Protein AF-A0A0N4W983-F1 (afdb_monomer_lite)

Foldseek 3Di:
DPVVVVCVVVVVVVCCVPVHPQQDPDPPDHRGDPVCCCVPQVVVLVVLLVVLVVLVVVLVCVVVVCVVVPPDDDDPVVVVVVVVSVVVNVLSCLVNVLSVLVVVCVVCVPDVVSVVVSVVSVVCSVVVVVVVVVVVVVVVVVVVVVVVVVVVVVVVVVVVVD

InterPro domains:
  IPR000832 GPCR, family 2, secretin-like [PF00002] (8-128)

Secondary structure (DSSP, 8-state):
--SHHHHHHHHHHHHHHHHSTT---BTTBSS--HHHHIIIIIHHHHHHHHHHHHHHHHHHHHHHHHHHHTTSS--SHHHHHHHHHHHHHHHHHHHHHHHHHHHHHHH-TT-HHHHHHHHHHHHHHHHHHHHHHHHHHHHHHHHHHHHHHHHHHHHHHHHS--

pLDDT: mean 70.18, std 10.61, range [44.0, 87.06]

Sequence (162 aa):
MKESISVVPFVVSVLLLVLTNFYDRGDCFCWVRPDYIIYAVIIPISFLVLNGIVCTVLVCERIFLFKRKLSKSVRYQDRQLLSKVVAVFLMQISLGMPWVLQYLTLYSPYTTLWHYVFTIVMGSQGTILALLFLYKRRRSMISYRRSHHMTQEPSRKETTTS

Structure (mmCIF, N/CA/C/O backbone):
data_AF-A0A0N4W983-F1
#
_entry.id   AF-A0A0N4W983-F1
#
loop_
_atom_site.group_PDB
_atom_site.id
_atom_site.type_symbol
_atom_site.label_atom_id
_atom_site.label_alt_id
_atom_site.label_comp_id
_atom_site.label_asym_id
_atom_site.label_entity_id
_atom_site.label_seq_id
_atom_site.pdbx_PDB_ins_code
_atom_site.Cartn_x
_atom_site.Cartn_y
_atom_site.Cartn_z
_atom_site.occupancy
_atom_site.B_iso_or_equiv
_atom_site.auth_seq_id
_atom_site.auth_comp_id
_atom_site.auth_asym_id
_atom_site.auth_atom_id
_atom_site.pdbx_PDB_model_num
ATOM 1 N N . MET A 1 1 ? -16.968 -16.895 -10.669 1.00 48.38 1 MET A N 1
ATOM 2 C CA . MET A 1 1 ? -16.426 -15.551 -10.992 1.00 48.38 1 MET A CA 1
ATOM 3 C C . MET A 1 1 ? -15.210 -15.131 -10.142 1.00 48.38 1 MET A C 1
ATOM 5 O O . MET A 1 1 ? -14.793 -13.987 -10.233 1.00 48.38 1 MET A O 1
ATOM 9 N N . LYS A 1 2 ? -14.623 -16.017 -9.313 1.00 51.00 2 LYS A N 1
ATOM 10 C CA . LYS A 1 2 ? -13.464 -15.701 -8.449 1.00 51.00 2 LYS A CA 1
ATOM 11 C C . LYS A 1 2 ? -12.134 -16.229 -9.007 1.00 51.00 2 LYS A C 1
ATOM 13 O O . LYS A 1 2 ? -11.090 -15.678 -8.691 1.00 51.00 2 LYS A O 1
ATOM 18 N N . GLU A 1 3 ? -12.186 -17.243 -9.872 1.00 52.88 3 GLU A N 1
ATOM 19 C CA . GLU A 1 3 ? -10.992 -17.850 -10.474 1.00 52.88 3 GLU A CA 1
ATOM 20 C C . GLU A 1 3 ? -10.374 -16.989 -11.576 1.00 52.88 3 GLU A C 1
ATOM 22 O O . GLU A 1 3 ? -9.156 -16.868 -11.639 1.00 52.88 3 GLU A O 1
ATOM 27 N N . SER A 1 4 ? -11.193 -16.293 -12.373 1.00 55.34 4 SER A N 1
ATOM 28 C CA . SER A 1 4 ? -10.723 -15.488 -13.508 1.00 55.34 4 SER A CA 1
ATOM 29 C C . SER A 1 4 ? -9.720 -14.400 -13.103 1.00 55.34 4 SER A C 1
ATOM 31 O O . SER A 1 4 ? -8.759 -14.163 -13.822 1.00 55.34 4 SER A O 1
ATOM 33 N N . ILE A 1 5 ? -9.879 -13.790 -11.922 1.00 60.19 5 ILE A N 1
ATOM 34 C CA . ILE A 1 5 ? -9.017 -12.696 -11.435 1.00 60.19 5 ILE A CA 1
ATOM 35 C C . ILE A 1 5 ? -7.583 -13.172 -11.157 1.00 60.19 5 ILE A C 1
ATOM 37 O O . ILE A 1 5 ? -6.643 -12.399 -11.317 1.00 60.19 5 ILE A O 1
ATOM 41 N N . SER A 1 6 ? -7.398 -14.442 -10.783 1.00 61.53 6 SER A N 1
ATOM 42 C CA . SER A 1 6 ? -6.069 -14.984 -10.472 1.00 61.53 6 SER A CA 1
ATOM 43 C C . SER A 1 6 ? -5.281 -15.370 -11.725 1.00 61.53 6 SER A C 1
ATOM 45 O O . SER A 1 6 ? -4.054 -15.340 -11.700 1.00 61.53 6 SER A O 1
ATOM 47 N N . VAL A 1 7 ? -5.972 -15.700 -12.823 1.00 72.44 7 VAL A N 1
ATOM 48 C CA . VAL A 1 7 ? -5.339 -16.089 -14.097 1.00 72.44 7 VAL A CA 1
ATOM 49 C C . VAL A 1 7 ? -4.988 -14.874 -14.957 1.00 72.44 7 VAL A C 1
ATOM 51 O O . VAL A 1 7 ? -4.072 -14.945 -15.766 1.00 72.44 7 VAL A O 1
ATOM 54 N N . VAL A 1 8 ? -5.673 -13.742 -14.760 1.00 76.31 8 VAL A N 1
ATOM 55 C CA . VAL A 1 8 ? -5.417 -12.478 -15.474 1.00 76.31 8 VAL A CA 1
ATOM 56 C C . VAL A 1 8 ? -3.945 -12.044 -15.432 1.00 76.31 8 VAL A C 1
ATOM 58 O O . VAL A 1 8 ? -3.398 -11.829 -16.510 1.00 76.31 8 VAL A O 1
ATOM 61 N N . PRO A 1 9 ? -3.258 -11.944 -14.274 1.00 74.44 9 PRO A N 1
ATOM 62 C CA . PRO A 1 9 ? -1.854 -11.531 -14.264 1.00 74.44 9 PRO A CA 1
ATOM 63 C C . PRO A 1 9 ? -0.960 -12.521 -15.017 1.00 74.44 9 PRO A C 1
ATOM 65 O O . PRO A 1 9 ? -0.077 -12.100 -15.753 1.00 74.44 9 PRO A O 1
ATOM 68 N N . PHE A 1 10 ? -1.237 -13.823 -14.911 1.00 76.06 10 PHE A N 1
ATOM 69 C CA . PHE A 1 10 ? -0.491 -14.854 -15.628 1.00 76.06 10 PHE A CA 1
ATOM 70 C C . PHE A 1 10 ? -0.672 -14.743 -17.149 1.00 76.06 10 PHE A C 1
ATOM 72 O O . PHE A 1 10 ? 0.306 -14.710 -17.890 1.00 76.06 10 PHE A O 1
ATOM 79 N N . VAL A 1 11 ? -1.916 -14.613 -17.617 1.00 80.12 11 VAL A N 1
ATOM 80 C CA . VAL A 1 11 ? -2.244 -14.477 -19.044 1.00 80.12 11 VAL A CA 1
ATOM 81 C C . VAL A 1 11 ? -1.667 -13.184 -19.619 1.00 80.12 11 VAL A C 1
ATOM 83 O O . VAL A 1 11 ? -1.107 -13.204 -20.711 1.00 80.12 11 VAL A O 1
ATOM 86 N N . VAL A 1 12 ? -1.730 -12.077 -18.875 1.00 78.56 12 VAL A N 1
ATOM 87 C CA . VAL A 1 12 ? -1.137 -10.793 -19.276 1.00 78.56 12 VAL A CA 1
ATOM 88 C C . VAL A 1 12 ? 0.389 -10.884 -19.353 1.00 78.56 12 VAL A C 1
ATOM 90 O O . VAL A 1 12 ? 0.964 -10.416 -20.332 1.00 78.56 12 VAL A O 1
ATOM 93 N N . SER A 1 13 ? 1.053 -11.526 -18.386 1.00 72.12 13 SER A N 1
ATOM 94 C CA . SER A 1 13 ? 2.506 -11.741 -18.428 1.00 72.12 13 SER A CA 1
ATOM 95 C C . SER A 1 13 ? 2.933 -12.607 -19.615 1.00 72.12 13 SER A C 1
ATOM 97 O O . SER A 1 13 ? 3.909 -12.276 -20.283 1.00 72.12 13 SER A O 1
ATOM 99 N N . VAL A 1 14 ? 2.192 -13.678 -19.917 1.00 76.06 14 VAL A N 1
ATOM 100 C CA . VAL A 1 14 ? 2.465 -14.543 -21.078 1.00 76.06 14 VAL A CA 1
ATOM 101 C C . VAL A 1 14 ? 2.221 -13.796 -22.392 1.00 76.06 14 VAL A C 1
ATOM 103 O O . VAL A 1 14 ? 3.040 -13.886 -23.300 1.00 76.06 14 VAL A O 1
ATOM 106 N N . LEU A 1 15 ? 1.148 -13.006 -22.494 1.00 75.56 15 LEU A N 1
ATOM 107 C CA . LEU A 1 15 ? 0.874 -12.174 -23.671 1.00 75.56 15 LEU A CA 1
ATOM 108 C C . LEU A 1 15 ? 1.961 -11.117 -23.896 1.00 75.56 15 LEU A C 1
ATOM 110 O O . LEU A 1 15 ? 2.403 -10.947 -25.027 1.00 75.56 15 LEU A O 1
ATOM 114 N N . LEU A 1 16 ? 2.428 -10.446 -22.839 1.00 67.94 16 LEU A N 1
ATOM 115 C CA . LEU A 1 16 ? 3.534 -9.485 -22.919 1.00 67.94 16 LEU A CA 1
ATOM 116 C C . LEU A 1 16 ? 4.845 -10.163 -23.337 1.00 67.94 16 LEU A C 1
ATOM 118 O O . LEU A 1 16 ? 5.590 -9.607 -24.137 1.00 67.94 16 LEU A O 1
ATOM 122 N N . LEU A 1 17 ? 5.112 -11.375 -22.851 1.00 68.12 17 LEU A N 1
ATOM 123 C CA . LEU A 1 17 ? 6.300 -12.137 -23.236 1.00 68.12 17 LEU A CA 1
ATOM 124 C C . LEU A 1 17 ? 6.266 -12.579 -24.709 1.00 68.12 17 LEU A C 1
ATOM 126 O O . LEU A 1 17 ? 7.291 -12.544 -25.379 1.00 68.12 17 LEU A O 1
ATOM 130 N N . VAL A 1 18 ? 5.103 -13.017 -25.202 1.00 68.31 18 VAL A N 1
ATOM 131 C CA . VAL A 1 18 ? 4.966 -13.643 -26.530 1.00 68.31 18 VAL A CA 1
ATOM 132 C C . VAL A 1 18 ? 4.715 -12.622 -27.643 1.00 68.31 18 VAL A C 1
ATOM 134 O O . VAL A 1 18 ? 5.233 -12.788 -28.744 1.00 68.31 18 VAL A O 1
ATOM 137 N N . LEU A 1 19 ? 3.920 -11.577 -27.391 1.00 61.59 19 LEU A N 1
ATOM 138 C CA . LEU A 1 19 ? 3.508 -10.616 -28.425 1.00 61.59 19 LEU A CA 1
ATOM 139 C C . LEU A 1 19 ? 4.401 -9.376 -28.509 1.00 61.59 19 LEU A C 1
ATOM 141 O O . LEU A 1 19 ? 4.303 -8.631 -29.482 1.00 61.59 19 LEU A O 1
ATOM 145 N N . THR A 1 20 ? 5.246 -9.114 -27.508 1.00 60.66 20 THR A N 1
ATOM 146 C CA . THR A 1 20 ? 6.049 -7.885 -27.461 1.00 60.66 20 THR A CA 1
ATOM 147 C C . THR A 1 20 ? 7.517 -8.178 -27.150 1.00 60.66 20 THR A C 1
ATOM 149 O O . THR A 1 20 ? 7.819 -8.985 -26.279 1.00 60.66 20 THR A O 1
ATOM 152 N N . ASN A 1 21 ? 8.451 -7.471 -27.803 1.00 59.38 21 ASN A N 1
ATOM 153 C CA . ASN A 1 21 ? 9.899 -7.494 -27.501 1.00 59.38 21 ASN A CA 1
ATOM 154 C C . ASN A 1 21 ? 10.237 -6.768 -26.171 1.00 59.38 21 ASN A C 1
ATOM 156 O O . ASN A 1 21 ? 11.250 -6.072 -26.045 1.00 59.38 21 ASN A O 1
ATOM 160 N N . PHE A 1 22 ? 9.340 -6.886 -25.192 1.00 55.22 22 PHE A N 1
ATOM 161 C CA . PHE A 1 22 ? 9.377 -6.238 -23.881 1.00 55.22 22 PHE A CA 1
ATOM 162 C C . PHE A 1 22 ? 10.532 -6.749 -23.025 1.00 55.22 22 PHE A C 1
ATOM 164 O O . PHE A 1 22 ? 11.181 -5.989 -22.305 1.00 55.22 22 PHE A O 1
ATOM 171 N N . TYR A 1 23 ? 10.774 -8.052 -23.156 1.00 55.50 23 TYR A N 1
ATOM 172 C CA . TYR A 1 23 ? 11.790 -8.804 -22.452 1.00 55.50 23 TYR A CA 1
ATOM 173 C C . TYR A 1 23 ? 13.025 -8.948 -23.337 1.00 55.50 23 TYR A C 1
ATOM 175 O O . TYR A 1 23 ? 13.163 -9.930 -24.059 1.00 55.50 23 TYR A O 1
ATOM 183 N N . ASP A 1 24 ? 13.905 -7.947 -23.305 1.00 57.75 24 ASP A N 1
ATOM 184 C CA . ASP A 1 24 ? 15.220 -8.033 -23.943 1.00 57.75 24 ASP A CA 1
ATOM 185 C C . ASP A 1 24 ? 16.289 -8.300 -22.883 1.00 57.75 24 ASP A C 1
ATOM 187 O O . ASP A 1 24 ? 16.275 -7.704 -21.799 1.00 57.75 24 ASP A O 1
ATOM 191 N N . ARG A 1 25 ? 17.204 -9.225 -23.165 1.00 53.91 25 ARG A N 1
ATOM 192 C CA . ARG A 1 25 ? 18.245 -9.633 -22.217 1.00 53.91 25 ARG A CA 1
ATOM 193 C C . ARG A 1 25 ? 19.423 -8.662 -22.328 1.00 53.91 25 ARG A C 1
ATOM 195 O O . ARG A 1 25 ? 20.465 -9.014 -22.860 1.00 53.91 25 ARG A O 1
ATOM 202 N N . GLY A 1 26 ? 19.222 -7.430 -21.864 1.00 54.88 26 GLY A N 1
ATOM 203 C CA . GLY A 1 26 ? 20.265 -6.406 -21.777 1.00 54.88 26 GLY A CA 1
ATOM 204 C C . GLY A 1 26 ? 20.967 -6.409 -20.416 1.00 54.88 26 GLY A C 1
ATOM 205 O O . GLY A 1 26 ? 20.317 -6.547 -19.381 1.00 54.88 26 GLY A O 1
ATOM 206 N N . ASP A 1 27 ? 22.284 -6.205 -20.407 1.00 53.16 27 ASP A N 1
ATOM 207 C CA . ASP A 1 27 ? 23.147 -6.313 -19.216 1.00 53.16 27 ASP A CA 1
ATOM 208 C C . ASP A 1 27 ? 22.870 -5.267 -18.111 1.00 53.16 27 ASP A C 1
ATOM 210 O O . ASP A 1 27 ? 23.366 -5.400 -16.993 1.00 53.16 27 ASP A O 1
ATOM 214 N N . CYS A 1 28 ? 22.050 -4.242 -18.381 1.00 56.72 28 CYS A N 1
ATOM 215 C CA . CYS A 1 28 ? 21.788 -3.134 -17.450 1.00 56.72 28 CYS A CA 1
ATOM 216 C C . CYS A 1 28 ? 20.495 -3.276 -16.624 1.00 56.72 28 CYS A C 1
ATOM 218 O O . CYS A 1 28 ? 20.404 -2.714 -15.535 1.00 56.72 28 CYS A O 1
ATOM 220 N N . PHE A 1 29 ? 19.494 -4.019 -17.109 1.00 56.38 29 PHE A N 1
ATOM 221 C CA . PHE A 1 29 ? 18.239 -4.278 -16.396 1.00 56.38 29 PHE A CA 1
ATOM 222 C C . PHE A 1 29 ? 17.814 -5.714 -16.671 1.00 56.38 29 PHE A C 1
ATOM 224 O O . PHE A 1 29 ? 17.632 -6.097 -17.824 1.00 56.38 29 PHE A O 1
ATOM 231 N N . CYS A 1 30 ? 17.631 -6.521 -15.620 1.00 57.16 30 CYS A N 1
ATOM 232 C CA . CYS A 1 30 ? 17.115 -7.875 -15.790 1.00 57.16 30 CYS A CA 1
ATOM 233 C C . CYS A 1 30 ? 15.764 -7.813 -16.512 1.00 57.16 30 CYS A C 1
ATOM 235 O O . CYS A 1 30 ? 14.761 -7.422 -15.917 1.00 57.16 30 CYS A O 1
ATOM 237 N N . TRP A 1 31 ? 15.747 -8.260 -17.771 1.00 55.03 31 TRP A N 1
ATOM 238 C CA . TRP A 1 31 ? 14.537 -8.646 -18.494 1.00 55.03 31 TRP A CA 1
ATOM 239 C C . TRP A 1 31 ? 13.568 -7.502 -18.851 1.00 55.03 31 TRP A C 1
ATOM 241 O O . TRP A 1 31 ? 12.520 -7.779 -19.410 1.00 55.03 31 TRP A O 1
ATOM 251 N N . VAL A 1 32 ? 13.869 -6.227 -18.595 1.00 58.34 32 VAL A N 1
ATOM 252 C CA . VAL A 1 32 ? 12.963 -5.113 -18.943 1.00 58.34 32 VAL A CA 1
ATOM 253 C C . VAL A 1 32 ? 13.707 -4.056 -19.747 1.00 58.34 32 VAL A C 1
ATOM 255 O O . VAL A 1 32 ? 14.682 -3.473 -19.276 1.00 58.34 32 VAL A O 1
ATOM 258 N N . ARG A 1 33 ? 13.222 -3.786 -20.964 1.00 58.62 33 ARG A N 1
ATOM 259 C CA . ARG A 1 33 ? 13.761 -2.739 -21.838 1.00 58.62 33 ARG A CA 1
ATOM 260 C C . ARG A 1 33 ? 13.492 -1.351 -21.208 1.00 58.62 33 ARG A C 1
ATOM 262 O O . ARG A 1 33 ? 12.343 -1.079 -20.847 1.00 58.62 33 ARG A O 1
ATOM 269 N N . PRO A 1 34 ? 14.499 -0.465 -21.072 1.00 61.34 34 PRO A N 1
ATOM 270 C CA . PRO A 1 34 ? 14.377 0.790 -20.320 1.00 61.34 34 PRO A CA 1
ATOM 271 C C . PRO A 1 34 ? 13.266 1.727 -20.820 1.00 61.34 34 PRO A C 1
ATOM 273 O O . PRO A 1 34 ? 12.582 2.344 -20.006 1.00 61.34 34 PRO A O 1
ATOM 276 N N . ASP A 1 35 ? 12.997 1.750 -22.128 1.00 63.06 35 ASP A N 1
ATOM 277 C CA . ASP A 1 35 ? 11.943 2.586 -22.730 1.00 63.06 35 ASP A CA 1
ATOM 278 C C . ASP A 1 35 ? 10.522 2.184 -22.303 1.00 63.06 35 ASP A C 1
ATOM 280 O O . ASP A 1 35 ? 9.595 2.996 -22.293 1.00 63.06 35 ASP A O 1
ATOM 284 N N . TYR A 1 36 ? 10.340 0.926 -21.901 1.00 64.31 36 TYR A N 1
ATOM 285 C CA . TYR A 1 36 ? 9.047 0.378 -21.503 1.00 64.31 36 TYR A CA 1
ATOM 286 C C . TYR A 1 36 ? 8.818 0.376 -19.986 1.00 64.31 36 TYR A C 1
ATOM 288 O O . TYR A 1 36 ? 7.696 0.119 -19.540 1.00 64.31 36 TYR A O 1
ATOM 296 N N . ILE A 1 37 ? 9.835 0.732 -19.189 1.00 65.31 37 ILE A N 1
ATOM 297 C CA . ILE A 1 37 ? 9.718 0.887 -17.730 1.00 65.31 37 ILE A CA 1
ATOM 298 C C . ILE A 1 37 ? 8.627 1.911 -17.393 1.00 65.31 37 ILE A C 1
ATOM 300 O O . ILE A 1 37 ? 7.837 1.703 -16.472 1.00 65.31 37 ILE A O 1
ATOM 304 N N . ILE A 1 38 ? 8.509 2.983 -18.179 1.00 64.69 38 ILE A N 1
ATOM 305 C CA . ILE A 1 38 ? 7.482 4.011 -17.976 1.00 64.69 38 ILE A CA 1
ATOM 306 C C . ILE A 1 38 ? 6.074 3.406 -18.120 1.00 64.69 38 ILE A C 1
ATOM 308 O O . ILE A 1 38 ? 5.216 3.574 -17.254 1.00 64.69 38 ILE A O 1
ATOM 312 N N . TYR A 1 39 ? 5.823 2.626 -19.166 1.00 64.75 39 TYR A N 1
ATOM 313 C CA . TYR A 1 39 ? 4.483 2.091 -19.409 1.00 64.75 39 TYR A CA 1
ATOM 314 C C . TYR A 1 39 ? 4.124 0.915 -18.488 1.00 64.75 39 TYR A C 1
ATOM 316 O O . TYR A 1 39 ? 2.999 0.862 -17.995 1.00 64.75 39 TYR A O 1
ATOM 324 N N . ALA A 1 40 ? 5.058 -0.001 -18.208 1.00 66.38 40 ALA A N 1
ATOM 325 C CA . ALA A 1 40 ? 4.781 -1.156 -17.344 1.00 66.38 40 ALA A CA 1
ATOM 326 C C . ALA A 1 40 ? 4.812 -0.845 -15.849 1.00 66.38 40 ALA A C 1
ATOM 328 O O . ALA A 1 40 ? 4.139 -1.526 -15.078 1.00 66.38 40 ALA A O 1
ATOM 329 N N . VAL A 1 41 ? 5.607 0.135 -15.423 1.00 68.00 41 VAL A N 1
ATOM 330 C CA . VAL A 1 41 ? 5.865 0.375 -13.999 1.00 68.00 41 VAL A CA 1
ATOM 331 C C . VAL A 1 41 ? 5.239 1.697 -13.568 1.00 68.00 41 VAL A C 1
ATOM 333 O O . VAL A 1 41 ? 4.460 1.718 -12.622 1.00 68.00 41 VAL A O 1
ATOM 336 N N . ILE A 1 42 ? 5.471 2.797 -14.285 1.00 74.38 42 ILE A N 1
ATOM 337 C CA . ILE A 1 42 ? 5.013 4.131 -13.852 1.00 74.38 42 ILE A CA 1
ATOM 338 C C . ILE A 1 42 ? 3.486 4.273 -13.952 1.00 74.38 42 ILE A C 1
ATOM 340 O O . ILE A 1 42 ? 2.869 4.768 -13.008 1.00 74.38 42 ILE A O 1
ATOM 344 N N . ILE A 1 43 ? 2.847 3.807 -15.033 1.00 75.69 43 ILE A N 1
ATOM 345 C CA . ILE A 1 43 ? 1.386 3.949 -15.212 1.00 75.69 43 ILE A CA 1
ATOM 346 C C . ILE A 1 43 ? 0.581 3.170 -14.151 1.00 75.69 43 ILE A C 1
ATOM 348 O O . ILE A 1 43 ? -0.261 3.786 -13.486 1.00 75.69 43 ILE A O 1
ATOM 352 N N . PRO A 1 44 ? 0.818 1.861 -13.915 1.00 72.75 44 PRO A N 1
ATOM 353 C CA . PRO A 1 44 ? 0.060 1.122 -12.905 1.00 72.75 44 PRO A CA 1
ATOM 354 C C . PRO A 1 44 ? 0.302 1.657 -11.491 1.00 72.75 44 PRO A C 1
ATOM 356 O O . PRO A 1 44 ? -0.630 1.746 -10.691 1.00 72.75 44 PRO A O 1
ATOM 359 N N . ILE A 1 45 ? 1.538 2.072 -11.194 1.00 76.06 45 ILE A N 1
ATOM 360 C CA . ILE A 1 45 ? 1.892 2.647 -9.895 1.00 76.06 45 ILE A CA 1
ATOM 361 C C . ILE A 1 45 ? 1.220 4.010 -9.703 1.00 76.06 45 ILE A C 1
ATOM 363 O O . ILE A 1 45 ? 0.647 4.246 -8.642 1.00 76.06 45 ILE A O 1
ATOM 367 N N . SER A 1 46 ? 1.207 4.879 -10.721 1.00 79.00 46 SER A N 1
ATOM 368 C CA . SER A 1 46 ? 0.493 6.168 -10.683 1.00 79.00 46 SER A CA 1
ATOM 369 C C . SER A 1 46 ? -0.976 5.976 -10.326 1.00 79.00 46 SER A C 1
ATOM 371 O O . SER A 1 46 ? -1.506 6.647 -9.439 1.00 79.00 46 SER A O 1
ATOM 373 N N . PHE A 1 47 ? -1.632 5.021 -10.989 1.00 80.00 47 PHE A N 1
ATOM 374 C CA . PHE A 1 47 ? -3.033 4.709 -10.743 1.00 80.00 47 PHE A CA 1
ATOM 375 C C . PHE A 1 47 ? -3.260 4.188 -9.316 1.00 80.00 47 PHE A C 1
ATOM 377 O O . PHE A 1 47 ? -4.205 4.610 -8.645 1.00 80.00 47 PHE A O 1
ATOM 384 N N . LEU A 1 48 ? -2.382 3.316 -8.811 1.00 77.19 48 LEU A N 1
ATOM 385 C CA . LEU A 1 48 ? -2.444 2.816 -7.433 1.00 77.19 48 LEU A CA 1
ATOM 386 C C . LEU A 1 48 ? -2.241 3.926 -6.394 1.00 77.19 48 LEU A C 1
ATOM 388 O O . LEU A 1 48 ? -2.993 3.996 -5.419 1.00 77.19 48 LEU A O 1
ATOM 392 N N . VAL A 1 49 ? -1.265 4.813 -6.604 1.00 79.81 49 VAL A N 1
ATOM 393 C CA . VAL A 1 49 ? -0.980 5.940 -5.704 1.00 79.81 49 VAL A CA 1
ATOM 394 C C . VAL A 1 49 ? -2.153 6.918 -5.679 1.00 79.81 49 VAL A C 1
ATOM 396 O O . VAL A 1 49 ? -2.603 7.289 -4.595 1.00 79.81 49 VAL A O 1
ATOM 399 N N . LEU A 1 50 ? -2.717 7.271 -6.839 1.00 82.38 50 LEU A N 1
ATOM 400 C CA . LEU A 1 50 ? -3.906 8.125 -6.926 1.00 82.38 50 LEU A CA 1
ATOM 401 C C . LEU A 1 50 ? -5.097 7.525 -6.170 1.00 82.38 50 LEU A C 1
ATOM 403 O O . LEU A 1 50 ? -5.716 8.213 -5.359 1.00 82.38 50 LEU A O 1
ATOM 407 N N . ASN A 1 51 ? -5.376 6.231 -6.357 1.00 80.75 51 ASN A N 1
ATOM 408 C CA . ASN A 1 51 ? -6.420 5.538 -5.598 1.00 80.75 51 ASN A CA 1
ATOM 409 C C . ASN A 1 51 ? -6.153 5.574 -4.087 1.00 80.75 51 ASN A C 1
ATOM 411 O O . ASN A 1 51 ? -7.077 5.778 -3.296 1.00 80.75 51 ASN A O 1
ATOM 415 N N . GLY A 1 52 ? -4.891 5.419 -3.680 1.00 78.12 52 GLY A N 1
ATOM 416 C CA . GLY A 1 52 ? -4.485 5.519 -2.282 1.00 78.12 52 GLY A CA 1
ATOM 417 C C . GLY A 1 52 ? -4.711 6.906 -1.685 1.00 78.12 52 GLY A C 1
ATOM 418 O O . GLY A 1 52 ? -5.206 7.008 -0.559 1.00 78.12 52 GLY A O 1
ATOM 419 N N . ILE A 1 53 ? -4.416 7.967 -2.439 1.00 82.62 53 ILE A N 1
ATOM 420 C CA . ILE A 1 53 ? -4.666 9.355 -2.028 1.00 82.62 53 ILE A CA 1
ATOM 421 C C . ILE A 1 53 ? -6.170 9.598 -1.890 1.00 82.62 53 ILE A C 1
ATOM 423 O O . ILE A 1 53 ? -6.608 10.057 -0.837 1.00 82.62 53 ILE A O 1
ATOM 427 N N . VAL A 1 54 ? -6.974 9.221 -2.890 1.00 84.25 54 VAL A N 1
ATOM 428 C CA . VAL A 1 54 ? -8.440 9.379 -2.853 1.00 84.25 54 VAL A CA 1
ATOM 429 C C . VAL A 1 54 ? -9.041 8.642 -1.654 1.00 84.25 54 VAL A C 1
ATOM 431 O O . VAL A 1 54 ? -9.802 9.230 -0.885 1.00 84.25 54 VAL A O 1
ATOM 434 N N . CYS A 1 55 ? -8.656 7.383 -1.427 1.00 78.69 55 CYS A N 1
ATOM 435 C CA . CYS A 1 55 ? -9.127 6.616 -0.272 1.00 78.69 55 CYS A CA 1
ATOM 436 C C . CYS A 1 55 ? -8.724 7.269 1.055 1.00 78.69 55 CYS A C 1
ATOM 438 O O . CYS A 1 55 ? -9.530 7.333 1.984 1.00 78.69 55 CYS A O 1
ATOM 440 N N . THR A 1 56 ? -7.495 7.780 1.143 1.00 79.94 56 THR A N 1
ATOM 441 C CA . THR A 1 56 ? -6.998 8.467 2.340 1.00 79.94 56 THR A CA 1
ATOM 442 C C . THR A 1 56 ? -7.781 9.746 2.616 1.00 79.94 56 THR A C 1
ATOM 444 O O . THR A 1 56 ? -8.196 9.962 3.753 1.00 79.94 56 THR A O 1
ATOM 447 N N . VAL A 1 57 ? -8.051 10.557 1.590 1.00 83.81 57 VAL A N 1
ATOM 448 C CA . VAL A 1 57 ? -8.860 11.779 1.711 1.00 83.81 57 VAL A CA 1
ATOM 449 C C . VAL A 1 57 ? -10.268 11.443 2.198 1.00 83.81 57 VAL A C 1
ATOM 451 O O . VAL A 1 57 ? -10.705 12.014 3.192 1.00 83.81 57 VAL A O 1
ATOM 454 N N . LEU A 1 58 ? -10.940 10.453 1.600 1.00 82.44 58 LEU A N 1
ATOM 455 C CA . LEU A 1 58 ? -12.283 10.031 2.020 1.00 82.44 58 LEU A CA 1
ATOM 456 C C . LEU A 1 58 ? -12.323 9.543 3.476 1.00 82.44 58 LEU A C 1
ATOM 458 O O . LEU A 1 58 ? -13.273 9.825 4.212 1.00 82.44 58 LEU A O 1
ATOM 462 N N . VAL A 1 59 ? -11.292 8.815 3.913 1.00 77.06 59 VAL A N 1
ATOM 463 C CA . VAL A 1 59 ? -11.160 8.354 5.301 1.00 77.06 59 VAL A CA 1
ATOM 464 C C . VAL A 1 59 ? -10.921 9.527 6.249 1.00 77.06 59 VAL A C 1
ATOM 466 O O . VAL A 1 59 ? -11.584 9.616 7.285 1.00 77.06 59 VAL A O 1
ATOM 469 N N . CYS A 1 60 ? -10.015 10.439 5.898 1.00 77.56 60 CYS A N 1
ATOM 470 C CA . CYS A 1 60 ? -9.749 11.646 6.670 1.00 77.56 60 CYS A CA 1
ATOM 471 C C . CYS A 1 60 ? -11.015 12.495 6.801 1.00 77.56 60 CYS A C 1
ATOM 473 O O . CYS A 1 60 ? -11.411 12.813 7.921 1.00 77.56 60 CYS A O 1
ATOM 475 N N . GLU A 1 61 ? -11.711 12.784 5.700 1.00 80.56 61 GLU A N 1
ATOM 476 C CA . GLU A 1 61 ? -12.978 13.514 5.722 1.00 80.56 61 GLU A CA 1
ATOM 477 C C . GLU A 1 61 ? -14.010 12.820 6.603 1.00 80.56 61 GLU A C 1
ATOM 479 O O . GLU A 1 61 ? -14.617 13.465 7.458 1.00 80.56 61 GLU A O 1
ATOM 484 N N . ARG A 1 62 ? -14.167 11.495 6.482 1.00 75.00 62 ARG A N 1
ATOM 485 C CA . ARG A 1 62 ? -15.062 10.727 7.353 1.00 75.00 62 ARG A CA 1
ATOM 486 C C . ARG A 1 62 ? -14.703 10.889 8.822 1.00 75.00 62 ARG A C 1
ATOM 488 O O . ARG A 1 62 ? -15.623 11.088 9.604 1.00 75.00 62 ARG A O 1
ATOM 495 N N . ILE A 1 63 ? -13.424 10.838 9.198 1.00 72.88 63 ILE A N 1
ATOM 496 C CA . ILE A 1 63 ? -12.965 11.002 10.587 1.00 72.88 63 ILE A CA 1
ATOM 497 C C . ILE A 1 63 ? -13.202 12.434 11.085 1.00 72.88 63 ILE A C 1
ATOM 499 O O . ILE A 1 63 ? -13.719 12.613 12.189 1.00 72.88 63 ILE A O 1
ATOM 503 N N . PHE A 1 64 ? -12.858 13.454 10.296 1.00 74.75 64 PHE A N 1
ATOM 504 C CA . PHE A 1 64 ? -13.036 14.863 10.664 1.00 74.75 64 PHE A CA 1
ATOM 505 C C . PHE A 1 64 ? -14.520 15.254 10.759 1.00 74.75 64 PHE A C 1
ATOM 507 O O . PHE A 1 64 ? -14.930 15.895 11.731 1.00 74.75 64 PHE A O 1
ATOM 514 N N . LEU A 1 65 ? -15.350 14.805 9.811 1.00 68.31 65 LEU A N 1
ATOM 515 C CA . LEU A 1 65 ? -16.805 14.979 9.836 1.00 68.31 65 LEU A CA 1
ATOM 516 C C . LEU A 1 65 ? -17.447 14.201 10.991 1.00 68.31 65 LEU A C 1
ATOM 518 O O . LEU A 1 65 ? -18.349 14.725 11.647 1.00 68.31 65 LEU A O 1
ATOM 522 N N . PHE A 1 66 ? -16.958 12.990 11.295 1.00 62.31 66 PHE A N 1
ATOM 523 C CA . PHE A 1 66 ? -17.401 12.243 12.476 1.00 62.31 66 PHE A CA 1
ATOM 524 C C . PHE A 1 66 ? -17.080 13.001 13.758 1.00 62.31 66 PHE A C 1
ATOM 526 O O . PHE A 1 66 ? -17.976 13.187 14.574 1.00 62.31 66 PHE A O 1
ATOM 533 N N . LYS A 1 67 ? -15.842 13.492 13.924 1.00 60.28 67 LYS A N 1
ATOM 534 C CA . LYS A 1 67 ? -15.428 14.260 15.110 1.00 60.28 67 LYS A CA 1
ATOM 535 C C . LYS A 1 67 ? -16.309 15.491 15.347 1.00 60.28 67 LYS A C 1
ATOM 537 O O . LYS A 1 67 ? -16.602 15.789 16.499 1.00 60.28 67 LYS A O 1
ATOM 542 N N . ARG A 1 68 ? -16.770 16.168 14.287 1.00 62.19 68 ARG A N 1
ATOM 543 C CA . ARG A 1 68 ? -17.703 17.307 14.391 1.00 62.19 68 ARG A CA 1
ATOM 544 C C . ARG A 1 68 ? -19.131 16.905 14.778 1.00 62.19 68 ARG A C 1
ATOM 546 O O . ARG A 1 68 ? -19.763 17.627 15.540 1.00 62.19 68 ARG A O 1
ATOM 553 N N . LYS A 1 69 ? -19.644 15.763 14.301 1.00 56.94 69 LYS A N 1
ATOM 554 C CA . LYS A 1 69 ? -20.977 15.251 14.692 1.00 56.94 69 LYS A CA 1
ATOM 555 C C . LYS A 1 69 ? -21.000 14.609 16.090 1.00 56.94 69 LYS A C 1
ATOM 557 O O . LYS A 1 69 ? -22.068 14.484 16.682 1.00 56.94 69 LYS A O 1
ATOM 562 N N . LEU A 1 70 ? -19.840 14.255 16.647 1.00 50.91 70 LEU A N 1
ATOM 563 C CA . LEU A 1 70 ? -19.681 13.508 17.903 1.00 50.91 70 LEU A CA 1
ATOM 564 C C . LEU A 1 70 ? -19.838 14.326 19.199 1.00 50.91 70 LEU A C 1
ATOM 566 O O . LEU A 1 70 ? -19.298 13.943 20.236 1.00 50.91 70 LEU A O 1
ATOM 570 N N . SER A 1 71 ? -20.551 15.452 19.179 1.00 54.00 71 SER A N 1
ATOM 571 C CA . SER A 1 71 ? -20.806 16.217 20.406 1.00 54.00 71 SER A CA 1
ATOM 572 C C . SER A 1 71 ? -21.858 15.547 21.309 1.00 54.00 71 SER A C 1
ATOM 574 O O . SER A 1 71 ? -21.893 15.829 22.504 1.00 54.00 71 SER A O 1
ATOM 576 N N . LYS A 1 72 ? -22.692 14.622 20.799 1.00 51.72 72 LYS A N 1
ATOM 577 C CA . LYS A 1 72 ? -23.787 14.021 21.582 1.00 51.72 72 LYS A CA 1
ATOM 578 C C . LYS A 1 72 ? -24.026 12.534 21.236 1.00 51.72 72 LYS A C 1
ATOM 580 O O . LYS A 1 72 ? -24.524 12.210 20.170 1.00 51.72 72 LYS A O 1
ATOM 585 N N . SER A 1 73 ? -23.747 11.643 22.192 1.00 51.66 73 SER A N 1
ATOM 586 C CA . SER A 1 73 ? -24.539 10.427 22.501 1.00 51.66 73 SER A CA 1
ATOM 587 C C . SER A 1 73 ? -24.172 8.987 22.052 1.00 51.66 73 SER A C 1
ATOM 589 O O . SER A 1 73 ? -24.774 8.082 22.623 1.00 51.66 73 SER A O 1
ATOM 591 N N . VAL A 1 74 ? -23.215 8.657 21.170 1.00 54.72 74 VAL A N 1
ATOM 592 C CA . VAL A 1 74 ? -22.986 7.221 20.797 1.00 54.72 74 VAL A CA 1
ATOM 593 C C . VAL A 1 74 ? -21.511 6.803 20.891 1.00 54.72 74 VAL A C 1
ATOM 595 O O . VAL A 1 74 ? -20.771 6.836 19.929 1.00 54.72 74 VAL A O 1
ATOM 598 N N . ARG A 1 75 ? -21.023 6.404 22.074 1.00 59.16 75 ARG A N 1
ATOM 599 C CA . ARG A 1 75 ? -19.566 6.249 22.327 1.00 59.16 75 ARG A CA 1
ATOM 600 C C . ARG A 1 75 ? -18.991 4.835 22.103 1.00 59.16 75 ARG A C 1
ATOM 602 O O . ARG A 1 75 ? -17.772 4.694 21.998 1.00 59.16 75 ARG A O 1
ATOM 609 N N . TYR A 1 76 ? -19.825 3.787 22.059 1.00 56.25 76 TYR A N 1
ATOM 610 C CA . TYR A 1 76 ? -19.363 2.383 22.060 1.00 56.25 76 TYR A CA 1
ATOM 611 C C . TYR A 1 76 ? -19.231 1.768 20.654 1.00 56.25 76 TYR A C 1
ATOM 613 O O . TYR A 1 76 ? -18.189 1.198 20.327 1.00 56.25 76 TYR A O 1
ATOM 621 N N . GLN A 1 77 ? -20.239 1.944 19.793 1.00 59.47 77 GLN A N 1
ATOM 622 C CA . GLN A 1 77 ? -20.240 1.440 18.408 1.00 59.47 77 GLN A CA 1
ATOM 623 C C . GLN A 1 77 ? -19.140 2.114 17.555 1.00 59.47 77 GLN A C 1
ATOM 625 O O . GLN A 1 77 ? -18.507 1.484 16.703 1.00 59.47 77 GLN A O 1
ATOM 630 N N . ASP A 1 78 ? -18.810 3.362 17.893 1.00 63.16 78 ASP A N 1
ATOM 631 C CA . ASP A 1 78 ? -17.860 4.208 17.171 1.00 63.16 78 ASP A CA 1
ATOM 632 C C . ASP A 1 78 ? -16.396 3.822 17.376 1.00 63.16 78 ASP A C 1
ATOM 634 O O . ASP A 1 78 ? -15.597 3.926 16.446 1.00 63.16 78 ASP A O 1
ATOM 638 N N . ARG A 1 79 ? -16.021 3.282 18.544 1.00 65.25 79 ARG A N 1
ATOM 639 C CA . ARG A 1 79 ? -14.653 2.769 18.748 1.00 65.25 79 ARG A CA 1
ATOM 640 C C . ARG A 1 79 ? -14.365 1.561 17.863 1.00 65.25 79 ARG A C 1
ATOM 642 O O . ARG A 1 79 ? -13.228 1.361 17.436 1.00 65.25 79 ARG A O 1
ATOM 649 N N . GLN A 1 80 ? -15.388 0.764 17.564 1.00 68.81 80 GLN A N 1
ATOM 650 C CA . GLN A 1 80 ? -15.260 -0.410 16.711 1.00 68.81 80 GLN A CA 1
ATOM 651 C C . GLN A 1 80 ? -15.145 -0.021 15.231 1.00 68.81 80 GLN A C 1
ATOM 653 O O . GLN A 1 80 ? -14.343 -0.621 14.516 1.00 68.81 80 GLN A O 1
ATOM 658 N N . LEU A 1 81 ? -15.888 1.000 14.787 1.00 70.75 81 LEU A N 1
ATOM 659 C CA . LEU A 1 81 ? -15.759 1.576 13.444 1.00 70.75 81 LEU A CA 1
ATOM 660 C C . LEU A 1 81 ? -14.419 2.297 13.267 1.00 70.75 81 LEU A C 1
ATOM 662 O O . LEU A 1 81 ? -13.709 2.014 12.307 1.00 70.75 81 LEU A O 1
ATOM 666 N N . LEU A 1 82 ? -14.014 3.130 14.230 1.00 73.38 82 LEU A N 1
ATOM 667 C CA . LEU A 1 82 ? -12.722 3.817 14.214 1.00 73.38 82 LEU A CA 1
ATOM 668 C C . LEU A 1 82 ? -11.557 2.821 14.175 1.00 73.38 82 LEU A C 1
ATOM 670 O O . LEU A 1 82 ? -10.644 2.978 13.377 1.00 73.38 82 LEU A O 1
ATOM 674 N N . SER A 1 83 ? -11.612 1.752 14.973 1.00 71.88 83 SER A N 1
ATOM 675 C CA . SER A 1 83 ? -10.595 0.693 14.956 1.00 71.88 83 SER A CA 1
ATOM 676 C C . SER A 1 83 ? -10.500 -0.007 13.594 1.00 71.88 83 SER A C 1
ATOM 678 O O . SER A 1 83 ? -9.396 -0.319 13.150 1.00 71.88 83 SER A O 1
ATOM 680 N N . LYS A 1 84 ? -11.628 -0.226 12.902 1.00 76.44 84 LYS A N 1
ATOM 681 C CA . LYS A 1 84 ? -11.635 -0.781 11.538 1.00 76.44 84 LYS A CA 1
ATOM 682 C C . LYS A 1 84 ? -11.042 0.201 10.529 1.00 76.44 84 LYS A C 1
ATOM 684 O O . LYS A 1 84 ? -10.227 -0.208 9.713 1.00 76.44 84 LYS A O 1
ATOM 689 N N . VAL A 1 85 ? -11.415 1.477 10.609 1.00 76.12 85 VAL A N 1
ATOM 690 C CA . VAL A 1 85 ? -10.902 2.536 9.726 1.00 76.12 85 VAL A CA 1
ATOM 691 C C . VAL A 1 85 ? -9.396 2.719 9.906 1.00 76.12 85 VAL A C 1
ATOM 693 O O . VAL A 1 85 ? -8.672 2.750 8.920 1.00 76.12 85 VAL A O 1
ATOM 696 N N . VAL A 1 86 ? -8.906 2.747 11.148 1.00 74.38 86 VAL A N 1
ATOM 697 C CA . VAL A 1 86 ? -7.469 2.814 11.454 1.00 74.38 86 VAL A CA 1
ATOM 698 C C . VAL A 1 86 ? -6.735 1.589 10.909 1.00 74.38 86 VAL A C 1
ATOM 700 O O . VAL A 1 86 ? -5.670 1.738 10.326 1.00 74.38 86 VAL A O 1
ATOM 703 N N . ALA A 1 87 ? -7.302 0.385 11.027 1.00 75.69 87 ALA A N 1
ATOM 704 C CA . ALA A 1 87 ? -6.692 -0.815 10.455 1.00 75.69 87 ALA A CA 1
ATOM 705 C C . ALA A 1 87 ? -6.620 -0.767 8.917 1.00 75.69 87 ALA A C 1
ATOM 707 O O . ALA A 1 87 ? -5.604 -1.152 8.347 1.00 75.69 87 ALA A O 1
ATOM 708 N N . VAL A 1 88 ? -7.667 -0.271 8.248 1.00 76.31 88 VAL A N 1
ATOM 709 C CA . VAL A 1 88 ? -7.674 -0.070 6.787 1.00 76.31 88 VAL A CA 1
ATOM 710 C C . VAL A 1 88 ? -6.658 0.994 6.381 1.00 76.31 88 VAL A C 1
ATOM 712 O O . VAL A 1 88 ? -5.921 0.794 5.426 1.00 76.31 88 VAL A O 1
ATOM 715 N N . PHE A 1 89 ? -6.564 2.088 7.131 1.00 76.62 89 PHE A N 1
ATOM 716 C CA . PHE A 1 89 ? -5.590 3.147 6.891 1.00 76.62 89 PHE A CA 1
ATOM 717 C C . PHE A 1 89 ? -4.144 2.662 7.067 1.00 76.62 89 PHE A C 1
ATOM 719 O O . PHE A 1 89 ? -3.301 2.917 6.214 1.00 76.62 89 PHE A O 1
ATOM 726 N N . LEU A 1 90 ? -3.863 1.896 8.126 1.00 73.31 90 LEU A N 1
ATOM 727 C CA . LEU A 1 90 ? -2.554 1.273 8.334 1.00 73.31 90 LEU A CA 1
ATOM 728 C C . LEU A 1 90 ? -2.211 0.301 7.201 1.00 73.31 90 LEU A C 1
ATOM 730 O O . LEU A 1 90 ? -1.097 0.339 6.692 1.00 73.31 90 LEU A O 1
ATOM 734 N N . MET A 1 91 ? -3.176 -0.507 6.750 1.00 75.06 91 MET A N 1
ATOM 735 C CA . MET A 1 91 ? -3.001 -1.365 5.574 1.00 75.06 91 MET A CA 1
ATOM 736 C C . MET A 1 91 ? -2.718 -0.552 4.308 1.00 75.06 91 MET A C 1
ATOM 738 O O . MET A 1 91 ? -1.835 -0.919 3.538 1.00 75.06 91 MET A O 1
ATOM 742 N N . GLN A 1 92 ? -3.424 0.562 4.108 1.00 73.81 92 GLN A N 1
ATOM 743 C CA . GLN A 1 92 ? -3.240 1.443 2.958 1.00 73.81 92 GLN A CA 1
ATOM 744 C C . GLN A 1 92 ? -1.853 2.089 2.957 1.00 73.81 92 GLN A C 1
ATOM 746 O O . GLN A 1 92 ? -1.228 2.163 1.906 1.00 73.81 92 GLN A O 1
ATOM 751 N N . ILE A 1 93 ? -1.344 2.517 4.117 1.00 74.38 93 ILE A N 1
ATOM 752 C CA . ILE A 1 93 ? 0.018 3.050 4.240 1.00 74.38 93 ILE A CA 1
ATOM 753 C C . ILE A 1 93 ? 1.044 1.947 4.008 1.00 74.38 93 ILE A C 1
ATOM 755 O O . ILE A 1 93 ? 1.959 2.148 3.222 1.00 74.38 93 ILE A O 1
ATOM 759 N N . SER A 1 94 ? 0.904 0.782 4.646 1.00 73.19 94 SER A N 1
ATOM 760 C CA . SER A 1 94 ? 1.868 -0.312 4.487 1.00 73.19 94 SER A CA 1
ATOM 761 C C . SER A 1 94 ? 1.944 -0.812 3.048 1.00 73.19 94 SER A C 1
ATOM 763 O O . SER A 1 94 ? 3.038 -1.101 2.573 1.00 73.19 94 SER A O 1
ATOM 765 N N . LEU A 1 95 ? 0.810 -0.880 2.345 1.00 73.75 95 LEU A N 1
ATOM 766 C CA . LEU A 1 95 ? 0.757 -1.269 0.937 1.00 73.75 95 LEU A CA 1
ATOM 767 C C . LEU A 1 95 ? 1.123 -0.115 -0.004 1.00 73.75 95 LEU A C 1
ATOM 769 O O . LEU A 1 95 ? 1.686 -0.380 -1.053 1.00 73.75 95 LEU A O 1
ATOM 773 N N . GLY A 1 96 ? 0.832 1.136 0.362 1.00 74.56 96 GLY A N 1
ATOM 774 C CA . GLY A 1 96 ? 1.041 2.346 -0.442 1.00 74.56 96 GLY A CA 1
ATOM 775 C C . GLY A 1 96 ? 2.463 2.913 -0.399 1.00 74.56 96 GLY A C 1
ATOM 776 O O . GLY A 1 96 ? 2.977 3.360 -1.421 1.00 74.56 96 GLY A O 1
ATOM 777 N N . MET A 1 97 ? 3.113 2.885 0.769 1.00 72.75 97 MET A N 1
ATOM 778 C CA . MET A 1 97 ? 4.444 3.467 0.994 1.00 72.75 97 MET A CA 1
ATOM 779 C C . MET A 1 97 ? 5.505 2.932 0.029 1.00 72.75 97 MET A C 1
ATOM 781 O O . MET A 1 97 ? 6.250 3.738 -0.529 1.00 72.75 97 MET A O 1
ATOM 785 N N . PRO A 1 98 ? 5.580 1.614 -0.233 1.00 77.06 98 PRO A N 1
ATOM 786 C CA . PRO A 1 98 ? 6.606 1.098 -1.132 1.00 77.06 98 PRO A CA 1
ATOM 787 C C . PRO A 1 98 ? 6.486 1.581 -2.563 1.00 77.06 98 PRO A C 1
ATOM 789 O O . PRO A 1 98 ? 7.501 1.758 -3.220 1.00 77.06 98 PRO A O 1
ATOM 792 N N . TRP A 1 99 ? 5.277 1.879 -3.027 1.00 75.38 99 TRP A N 1
ATOM 793 C CA . TRP A 1 99 ? 5.057 2.425 -4.363 1.00 75.38 99 TRP A CA 1
ATOM 794 C C . TRP A 1 99 ? 5.594 3.851 -4.506 1.00 75.38 99 TRP A C 1
ATOM 796 O O . TRP A 1 99 ? 6.173 4.196 -5.531 1.00 75.38 99 TRP A O 1
ATOM 806 N N . VAL A 1 100 ? 5.458 4.668 -3.460 1.00 74.25 100 VAL A N 1
ATOM 807 C CA . VAL A 1 100 ? 6.037 6.020 -3.421 1.00 74.25 100 VAL A CA 1
ATOM 808 C C . VAL A 1 100 ? 7.562 5.947 -3.319 1.00 74.25 100 VAL A C 1
ATOM 810 O O . VAL A 1 100 ? 8.269 6.667 -4.021 1.00 74.25 100 VAL A O 1
ATOM 813 N N . LEU A 1 101 ? 8.081 5.033 -2.496 1.00 71.38 101 LEU A N 1
ATOM 814 C CA . LEU A 1 101 ? 9.520 4.787 -2.383 1.00 71.38 101 LEU A CA 1
ATOM 815 C C . LEU A 1 101 ? 10.120 4.264 -3.697 1.00 71.38 101 LEU A C 1
ATOM 817 O O . LEU A 1 101 ? 11.221 4.672 -4.051 1.00 71.38 101 LEU A O 1
ATOM 821 N N . GLN A 1 102 ? 9.382 3.442 -4.448 1.00 72.56 102 GLN A N 1
ATOM 822 C CA . GLN A 1 102 ? 9.778 2.950 -5.770 1.00 72.56 102 GLN A CA 1
ATOM 823 C C . GLN A 1 102 ? 9.932 4.088 -6.794 1.00 72.56 102 GLN A C 1
ATOM 825 O O . GLN A 1 102 ? 10.811 4.046 -7.651 1.00 72.56 102 GLN A O 1
ATOM 830 N N . TYR A 1 103 ? 9.099 5.129 -6.709 1.00 70.56 103 TYR A N 1
ATOM 831 C CA . TYR A 1 103 ? 9.253 6.330 -7.535 1.00 70.56 103 TYR A CA 1
ATOM 832 C C . TYR A 1 103 ? 10.549 7.083 -7.219 1.00 70.56 103 TYR A C 1
ATOM 834 O O . TYR A 1 103 ? 11.252 7.527 -8.126 1.00 70.56 103 TYR A O 1
ATOM 842 N N . LEU A 1 104 ? 10.875 7.207 -5.930 1.00 68.88 104 LEU A N 1
ATOM 843 C CA . LEU A 1 104 ? 12.081 7.898 -5.473 1.00 68.88 104 LEU A CA 1
ATOM 844 C C . LEU A 1 104 ? 13.359 7.136 -5.850 1.00 68.88 104 LEU A C 1
ATOM 846 O O . LEU A 1 104 ? 14.342 7.765 -6.239 1.00 68.88 104 LEU A O 1
ATOM 850 N N . THR A 1 105 ? 13.343 5.802 -5.795 1.00 67.94 105 THR A N 1
ATOM 851 C CA . THR A 1 105 ? 14.475 4.964 -6.223 1.00 67.94 105 THR A CA 1
ATOM 852 C C . THR A 1 105 ? 14.694 4.985 -7.736 1.00 67.94 105 THR A C 1
ATOM 854 O O . THR A 1 105 ? 15.837 4.909 -8.173 1.00 67.94 105 THR A O 1
ATOM 857 N N . LEU A 1 106 ? 13.634 5.124 -8.541 1.00 68.12 106 LEU A N 1
ATOM 858 C CA . LEU A 1 106 ? 13.741 5.283 -9.998 1.00 68.12 106 LEU A CA 1
ATOM 859 C C . LEU A 1 106 ? 14.300 6.654 -10.407 1.00 68.12 106 LEU A C 1
ATOM 861 O O . LEU A 1 106 ? 15.063 6.735 -11.366 1.00 68.12 106 LEU A O 1
ATOM 865 N N . TYR A 1 107 ? 13.929 7.726 -9.699 1.00 67.50 107 TYR A N 1
ATOM 866 C CA . TYR A 1 107 ? 14.353 9.090 -10.038 1.00 67.50 107 TYR A CA 1
ATOM 867 C C . TYR A 1 107 ? 15.734 9.461 -9.470 1.00 67.50 107 TYR A C 1
ATOM 869 O O . TYR A 1 107 ? 16.435 10.284 -10.054 1.00 67.50 107 TYR A O 1
ATOM 877 N N . SER A 1 108 ? 16.148 8.852 -8.351 1.00 62.62 108 SER A N 1
ATOM 878 C CA . SER A 1 108 ? 17.439 9.119 -7.699 1.00 62.62 108 SER A CA 1
ATOM 879 C C . SER A 1 108 ? 18.307 7.856 -7.590 1.00 62.62 108 SER A C 1
ATOM 881 O O . SER A 1 108 ? 18.517 7.346 -6.484 1.00 62.62 108 SER A O 1
ATOM 883 N N . PRO A 1 109 ? 18.861 7.354 -8.712 1.00 60.09 109 PRO A N 1
ATOM 884 C CA . PRO A 1 109 ? 19.646 6.115 -8.738 1.00 60.09 109 PRO A CA 1
ATOM 885 C C . PRO A 1 109 ? 20.970 6.199 -7.956 1.00 60.09 109 PRO A C 1
ATOM 887 O O . PRO A 1 109 ? 21.563 5.177 -7.623 1.00 60.09 109 PRO A O 1
ATOM 890 N N . TYR A 1 110 ? 21.448 7.406 -7.632 1.00 58.53 110 TYR A N 1
ATOM 891 C CA . TYR A 1 110 ? 22.715 7.622 -6.920 1.00 58.53 110 TYR A CA 1
ATOM 892 C C . TYR A 1 110 ? 22.587 7.565 -5.390 1.00 58.53 110 TYR A C 1
ATOM 894 O O . TYR A 1 110 ? 23.592 7.554 -4.681 1.00 58.53 110 TYR A O 1
ATOM 902 N N . THR A 1 111 ? 21.366 7.534 -4.849 1.00 61.75 111 THR A N 1
ATOM 903 C CA . THR A 1 111 ? 21.138 7.556 -3.399 1.00 61.75 111 THR A CA 1
ATOM 904 C C . THR A 1 111 ? 20.816 6.152 -2.892 1.00 61.75 111 THR A C 1
ATOM 906 O O . THR A 1 111 ? 19.658 5.745 -2.802 1.00 61.75 111 THR A O 1
ATOM 909 N N . THR A 1 112 ? 21.853 5.415 -2.496 1.00 67.81 112 THR A N 1
ATOM 910 C CA . THR A 1 112 ? 21.758 4.046 -1.948 1.00 67.81 112 THR A CA 1
ATOM 911 C C . THR A 1 112 ? 20.781 3.920 -0.775 1.00 67.81 112 THR A C 1
ATOM 913 O O . THR A 1 112 ? 20.149 2.879 -0.602 1.00 67.81 112 THR A O 1
ATOM 916 N N . LEU A 1 113 ? 20.591 4.992 -0.002 1.00 75.31 113 LEU A N 1
ATOM 917 C CA . LEU A 1 113 ? 19.686 5.024 1.146 1.00 75.31 113 LEU A CA 1
ATOM 918 C C . LEU A 1 113 ? 18.225 4.725 0.768 1.00 75.31 113 LEU A C 1
ATOM 920 O O . LEU A 1 113 ? 17.567 3.959 1.472 1.00 75.31 113 LEU A O 1
ATOM 924 N N . TRP A 1 114 ? 17.724 5.245 -0.360 1.00 70.19 114 TRP A N 1
ATOM 925 C CA . TRP A 1 114 ? 16.343 4.987 -0.790 1.00 70.19 114 TRP A CA 1
ATOM 926 C C . TRP A 1 114 ? 16.123 3.522 -1.166 1.00 70.19 114 TRP A C 1
ATOM 928 O O . TRP A 1 114 ? 15.080 2.958 -0.837 1.00 70.19 114 TRP A O 1
ATOM 938 N N . HIS A 1 115 ? 17.122 2.879 -1.773 1.00 72.62 115 HIS A N 1
ATOM 939 C CA . HIS A 1 115 ? 17.059 1.461 -2.125 1.00 72.62 115 HIS A CA 1
ATOM 940 C C . HIS A 1 115 ? 17.021 0.558 -0.884 1.00 72.62 115 HIS A C 1
ATOM 942 O O . HIS A 1 115 ? 16.236 -0.394 -0.843 1.00 72.62 115 HIS A O 1
ATOM 948 N N . TYR A 1 116 ? 17.797 0.875 0.159 1.00 78.69 116 TYR A N 1
ATOM 949 C CA . TYR A 1 116 ? 17.751 0.136 1.425 1.00 78.69 116 TYR A CA 1
ATOM 950 C C . TYR A 1 116 ? 16.415 0.310 2.145 1.00 78.69 116 TYR A C 1
ATOM 952 O O . TYR A 1 116 ? 15.809 -0.679 2.558 1.00 78.69 116 TYR A O 1
ATOM 960 N N . VAL A 1 117 ? 15.922 1.548 2.252 1.00 78.88 117 VAL A N 1
ATOM 961 C CA . VAL A 1 117 ? 14.623 1.833 2.877 1.00 78.88 117 VAL A CA 1
ATOM 962 C C . VAL A 1 117 ? 13.506 1.111 2.128 1.00 78.88 117 VAL A C 1
ATOM 964 O O . VAL A 1 117 ? 12.700 0.423 2.750 1.00 78.88 117 VAL A O 1
ATOM 967 N N . PHE A 1 118 ? 13.494 1.184 0.797 1.00 76.94 118 PHE A N 1
ATOM 968 C CA . PHE A 1 118 ? 12.535 0.458 -0.029 1.00 76.94 118 PHE A CA 1
ATOM 969 C C . PHE A 1 118 ? 12.578 -1.054 0.231 1.00 76.94 118 PHE A C 1
ATOM 971 O O . PHE A 1 118 ? 11.539 -1.660 0.488 1.00 76.94 118 PHE A O 1
ATOM 978 N N . THR A 1 119 ? 13.772 -1.652 0.245 1.00 80.00 119 THR A N 1
ATOM 979 C CA . THR A 1 119 ? 13.954 -3.097 0.462 1.00 80.00 119 THR A CA 1
ATOM 980 C C . THR A 1 119 ? 13.461 -3.534 1.841 1.00 80.00 119 THR A C 1
ATOM 982 O O . THR A 1 119 ? 12.775 -4.548 1.957 1.00 80.00 119 THR A O 1
ATOM 985 N N . ILE A 1 120 ? 13.744 -2.757 2.889 1.00 83.19 120 ILE A N 1
ATOM 986 C CA . ILE A 1 120 ? 13.286 -3.044 4.255 1.00 83.19 120 ILE A CA 1
ATOM 987 C C . ILE A 1 120 ? 11.758 -2.957 4.343 1.00 83.19 120 ILE A C 1
ATOM 989 O O . ILE A 1 120 ? 11.109 -3.838 4.917 1.00 83.19 120 ILE A O 1
ATOM 993 N N . VAL A 1 121 ? 11.159 -1.915 3.760 1.00 81.00 121 VAL A N 1
ATOM 994 C CA . VAL A 1 121 ? 9.702 -1.750 3.794 1.00 81.00 121 VAL A CA 1
ATOM 995 C C . VAL A 1 121 ? 9.027 -2.866 2.992 1.00 81.00 121 VAL A C 1
ATOM 997 O O . VAL A 1 121 ? 8.115 -3.502 3.511 1.00 81.00 121 VAL A O 1
ATOM 1000 N N . MET A 1 122 ? 9.516 -3.188 1.792 1.00 81.38 122 MET A N 1
ATOM 1001 C CA . MET A 1 122 ? 9.004 -4.302 0.984 1.00 81.38 122 MET A CA 1
ATOM 1002 C C . MET A 1 122 ? 9.159 -5.656 1.683 1.00 81.38 122 MET A C 1
ATOM 1004 O O . MET A 1 122 ? 8.200 -6.419 1.763 1.00 81.38 122 MET A O 1
ATOM 1008 N N . GLY A 1 123 ? 10.332 -5.947 2.251 1.00 81.31 123 GLY A N 1
ATOM 1009 C CA . GLY A 1 123 ? 10.582 -7.203 2.962 1.00 81.31 123 GLY A CA 1
ATOM 1010 C C . GLY A 1 123 ? 9.707 -7.369 4.207 1.00 81.31 123 GLY A C 1
ATOM 1011 O O . GLY A 1 123 ? 9.263 -8.472 4.522 1.00 81.31 123 GLY A O 1
ATOM 1012 N N . SER A 1 124 ? 9.391 -6.270 4.896 1.00 83.62 124 SER A N 1
ATOM 1013 C CA . SER A 1 124 ? 8.536 -6.297 6.088 1.00 83.62 124 SER A CA 1
ATOM 1014 C C . SER A 1 124 ? 7.032 -6.365 5.787 1.00 83.62 124 SER A C 1
ATOM 1016 O O . SER A 1 124 ? 6.271 -6.774 6.671 1.00 83.62 124 SER A O 1
ATOM 1018 N N . GLN A 1 125 ? 6.578 -6.050 4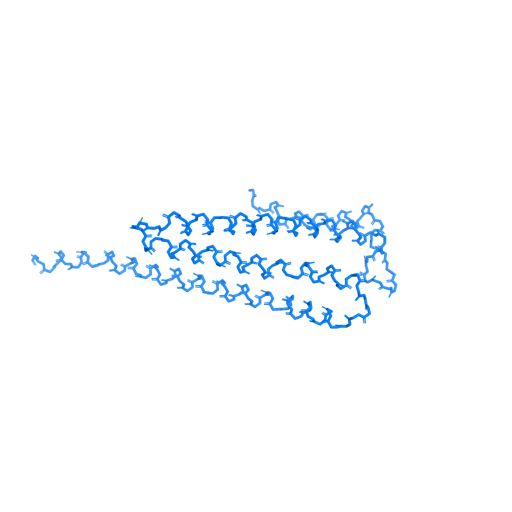.564 1.00 80.25 125 GLN A N 1
ATOM 1019 C CA . GLN A 1 125 ? 5.153 -6.106 4.196 1.00 80.25 125 GLN A CA 1
ATOM 1020 C C . GLN A 1 125 ? 4.537 -7.488 4.448 1.00 80.25 125 GLN A C 1
ATOM 1022 O O . GLN A 1 125 ? 3.445 -7.580 5.014 1.00 80.25 125 GLN A O 1
ATOM 1027 N N . GLY A 1 126 ? 5.241 -8.566 4.085 1.00 82.19 126 GLY A N 1
ATOM 1028 C CA . GLY A 1 126 ? 4.767 -9.936 4.310 1.00 82.19 126 GLY A CA 1
ATOM 1029 C C . GLY A 1 126 ? 4.546 -10.237 5.795 1.00 82.19 126 GLY A C 1
ATOM 1030 O O . GLY A 1 126 ? 3.503 -10.767 6.184 1.00 82.19 126 GLY A O 1
ATOM 1031 N N . THR A 1 127 ? 5.483 -9.811 6.643 1.00 85.38 127 THR A N 1
ATOM 1032 C CA . THR A 1 127 ? 5.409 -9.980 8.101 1.00 85.38 127 THR A CA 1
ATOM 1033 C C . THR A 1 127 ? 4.263 -9.173 8.711 1.00 85.38 127 THR A C 1
ATOM 1035 O O . THR A 1 127 ? 3.508 -9.696 9.532 1.00 85.38 127 THR A O 1
ATOM 1038 N N . ILE A 1 128 ? 4.075 -7.919 8.286 1.00 82.38 128 ILE A N 1
ATOM 1039 C CA . ILE A 1 128 ? 2.984 -7.055 8.764 1.00 82.38 128 ILE A CA 1
ATOM 1040 C C . ILE A 1 128 ? 1.618 -7.655 8.399 1.00 82.38 128 ILE A C 1
ATOM 1042 O O . ILE A 1 128 ? 0.725 -7.729 9.249 1.00 82.38 128 ILE A O 1
ATOM 1046 N N . LEU A 1 129 ? 1.458 -8.140 7.164 1.00 82.50 129 LEU A N 1
ATOM 1047 C CA . LEU A 1 129 ? 0.232 -8.800 6.712 1.00 82.50 129 LEU A CA 1
ATOM 10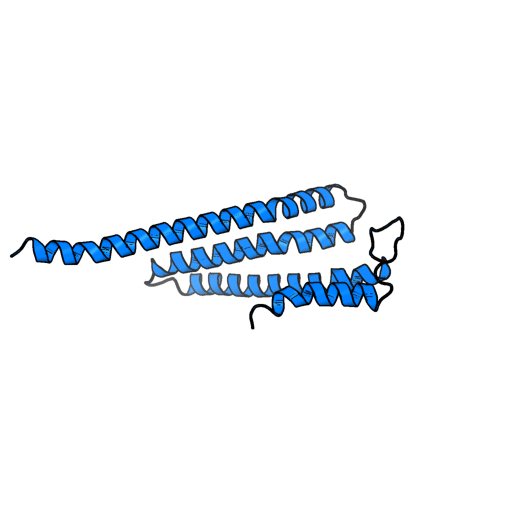48 C C . LEU A 1 129 ? -0.045 -10.087 7.497 1.00 82.50 129 LEU A C 1
ATOM 1050 O O . LEU A 1 129 ? -1.183 -10.309 7.922 1.00 82.50 129 LEU A O 1
ATOM 1054 N N . ALA A 1 130 ? 0.983 -10.903 7.745 1.00 84.25 130 ALA A N 1
ATOM 1055 C CA . ALA A 1 130 ? 0.864 -12.114 8.551 1.00 84.25 130 ALA A CA 1
ATOM 1056 C C . ALA A 1 130 ? 0.403 -11.795 9.982 1.00 84.25 130 ALA A C 1
ATOM 1058 O O . ALA A 1 130 ? -0.549 -12.401 10.482 1.00 84.25 130 ALA A O 1
ATOM 1059 N N . LEU A 1 131 ? 1.005 -10.790 10.624 1.00 83.69 131 LEU A N 1
ATOM 1060 C CA . LEU A 1 131 ? 0.611 -10.344 11.962 1.00 83.69 131 LEU A CA 1
ATOM 1061 C C . LEU A 1 131 ? -0.831 -9.825 11.996 1.00 83.69 131 LEU A C 1
ATOM 1063 O O . LEU A 1 131 ? -1.596 -10.189 12.891 1.00 83.69 131 LEU A O 1
ATOM 1067 N N . LEU A 1 132 ? -1.242 -9.027 11.009 1.00 82.69 132 LEU A N 1
ATOM 1068 C CA . LEU A 1 132 ? -2.611 -8.514 10.916 1.00 82.69 132 LEU A CA 1
ATOM 1069 C C . LEU A 1 132 ? -3.633 -9.632 10.682 1.00 82.69 132 LEU A C 1
ATOM 1071 O O . LEU A 1 132 ? -4.711 -9.622 11.288 1.00 82.69 132 LEU A O 1
ATOM 1075 N N . PHE A 1 133 ? -3.295 -10.630 9.863 1.00 85.00 133 PHE A N 1
ATOM 1076 C CA . PHE A 1 133 ? -4.124 -11.816 9.665 1.00 85.00 133 PHE A CA 1
ATOM 1077 C C . PHE A 1 133 ? -4.285 -12.611 10.965 1.00 85.00 133 PHE A C 1
ATOM 1079 O O . PHE A 1 133 ? -5.411 -12.931 11.359 1.00 85.00 133 PHE A O 1
ATOM 1086 N N . LEU A 1 134 ? -3.185 -12.876 11.674 1.00 87.06 134 LEU A N 1
ATOM 1087 C CA . LEU A 1 134 ? -3.203 -13.583 12.955 1.00 87.06 134 LEU A CA 1
ATOM 1088 C C . LEU A 1 134 ? -3.990 -12.809 14.016 1.00 87.06 134 LEU A C 1
ATOM 1090 O O . LEU A 1 134 ? -4.810 -13.398 14.724 1.00 87.06 134 LEU A O 1
ATOM 1094 N N . TYR A 1 135 ? -3.820 -11.488 14.085 1.00 84.31 135 TYR A N 1
ATOM 1095 C CA . TYR A 1 135 ? -4.579 -10.622 14.984 1.00 84.31 135 TYR A CA 1
ATOM 1096 C C . TYR A 1 135 ? -6.086 -10.700 14.704 1.00 84.31 135 TYR A C 1
ATOM 1098 O O . TYR A 1 135 ? -6.890 -10.928 15.615 1.00 84.31 135 TYR A O 1
ATOM 1106 N N . LYS A 1 136 ? -6.486 -10.589 13.430 1.00 82.38 136 LYS A N 1
ATOM 1107 C CA . LYS A 1 136 ? -7.888 -10.708 13.009 1.00 82.38 136 LYS A CA 1
ATOM 1108 C C . LYS A 1 136 ? -8.458 -12.095 13.320 1.00 82.38 136 LYS A C 1
ATOM 1110 O O . LYS A 1 136 ? -9.582 -12.191 13.824 1.00 82.38 136 LYS A O 1
ATOM 1115 N N . ARG A 1 137 ? -7.691 -13.162 13.068 1.00 85.19 137 ARG A N 1
ATOM 1116 C CA . ARG A 1 137 ? -8.083 -14.549 13.362 1.00 85.19 137 ARG A CA 1
ATOM 1117 C C . ARG A 1 137 ? -8.276 -14.762 14.861 1.00 85.19 137 ARG A C 1
ATOM 1119 O O . ARG A 1 137 ? -9.312 -15.283 15.269 1.00 85.19 137 ARG A O 1
ATOM 1126 N N . ARG A 1 138 ? -7.340 -14.288 15.687 1.00 86.81 138 ARG A N 1
ATOM 1127 C CA . ARG A 1 138 ? -7.426 -14.374 17.152 1.00 86.81 138 ARG A CA 1
ATOM 1128 C C . ARG A 1 138 ? -8.654 -13.639 17.683 1.00 86.81 138 ARG A C 1
ATOM 1130 O O . ARG A 1 138 ? -9.394 -14.196 18.488 1.00 86.81 138 ARG A O 1
ATOM 1137 N N . ARG A 1 139 ? -8.921 -12.423 17.194 1.00 83.75 139 ARG A N 1
ATOM 1138 C CA . ARG A 1 139 ? -10.104 -11.649 17.595 1.00 83.75 139 ARG A CA 1
ATOM 1139 C C . ARG A 1 139 ? -11.407 -12.360 17.221 1.00 83.75 139 ARG A C 1
ATOM 1141 O O . ARG A 1 139 ? -12.314 -12.425 18.043 1.00 83.75 139 ARG A O 1
ATOM 1148 N N . SER A 1 140 ?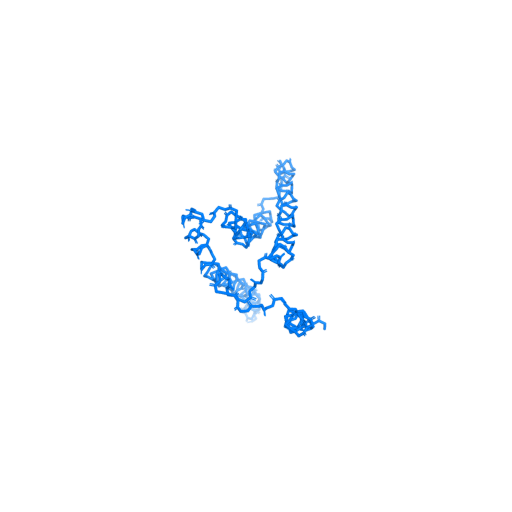 -11.471 -12.932 16.018 1.00 81.25 140 SER A N 1
ATOM 1149 C CA . SER A 1 140 ? -12.646 -13.674 15.539 1.00 81.25 140 SER A CA 1
ATOM 1150 C C . SER A 1 140 ? -12.914 -14.922 16.387 1.00 81.25 140 SER A C 1
ATOM 1152 O O . SER A 1 140 ? -14.051 -15.158 16.781 1.00 81.25 140 SER A O 1
ATOM 1154 N N . MET A 1 141 ? -11.865 -15.666 16.753 1.00 83.81 141 MET A N 1
ATOM 1155 C CA . MET A 1 141 ? -11.964 -16.828 17.647 1.00 83.81 141 MET A CA 1
ATOM 1156 C C . MET A 1 141 ? -12.463 -16.455 19.049 1.00 83.81 141 MET A C 1
ATOM 1158 O O . MET A 1 141 ? -13.294 -17.161 19.616 1.00 83.81 141 MET A O 1
ATOM 1162 N N . ILE A 1 142 ? -11.980 -15.342 19.613 1.00 84.81 142 ILE A N 1
ATOM 1163 C CA . ILE A 1 142 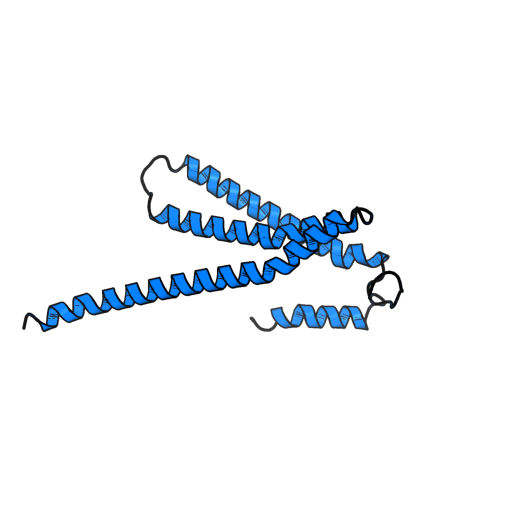? -12.433 -14.853 20.926 1.00 84.81 142 ILE A CA 1
ATOM 1164 C C . ILE A 1 142 ? -13.914 -14.461 20.870 1.00 84.81 142 ILE A C 1
ATOM 1166 O O . ILE A 1 142 ? -14.680 -14.836 21.756 1.00 84.81 142 ILE A O 1
ATOM 1170 N N . SER A 1 143 ? -14.332 -13.747 19.820 1.00 81.88 143 SER A N 1
ATOM 1171 C CA . SER A 1 143 ? -15.741 -13.406 19.604 1.00 81.88 143 SER A CA 1
ATOM 1172 C C . SER A 1 143 ? -16.617 -14.655 19.468 1.00 81.88 143 SER A C 1
ATOM 1174 O O . SER A 1 143 ? -17.648 -14.726 20.128 1.00 81.88 143 SER A O 1
ATOM 1176 N N . TYR A 1 144 ? -16.177 -15.659 18.703 1.00 81.62 144 TYR A N 1
ATOM 1177 C CA . TYR A 1 144 ? -16.897 -16.924 18.525 1.00 81.62 144 TYR A CA 1
ATOM 1178 C C . TYR A 1 144 ? -17.087 -17.690 19.844 1.00 81.62 144 TYR A C 1
ATOM 1180 O O . TYR A 1 144 ? -18.198 -18.110 20.166 1.00 81.62 144 TYR A O 1
ATOM 1188 N N . ARG A 1 145 ? -16.026 -17.815 20.658 1.00 83.31 145 ARG A N 1
ATOM 1189 C CA . ARG A 1 145 ? -16.102 -18.458 21.983 1.00 83.31 145 ARG A CA 1
ATOM 1190 C C . ARG A 1 145 ? -17.078 -17.743 22.917 1.00 83.31 145 ARG A C 1
ATOM 1192 O O . ARG A 1 145 ? -17.825 -18.399 23.635 1.00 83.31 145 ARG A O 1
ATOM 1199 N N . ARG A 1 146 ? -17.093 -16.406 22.891 1.00 82.44 146 ARG A N 1
ATOM 1200 C CA . ARG A 1 146 ? -18.007 -15.599 23.711 1.00 82.44 146 ARG A CA 1
ATOM 1201 C C . ARG A 1 146 ? -19.469 -15.822 23.323 1.00 82.44 146 ARG A C 1
ATOM 1203 O O . ARG A 1 146 ? -20.305 -15.950 24.210 1.00 82.44 146 ARG A O 1
ATOM 1210 N N . SER A 1 147 ? -19.758 -15.906 22.024 1.00 79.00 147 SER A N 1
ATOM 1211 C CA . SER A 1 147 ? -21.101 -16.206 21.517 1.00 79.00 147 SER A CA 1
ATOM 1212 C C . SER A 1 147 ? -21.578 -17.591 21.957 1.00 79.00 147 SER A C 1
ATOM 1214 O O . SER A 1 147 ? -22.669 -17.697 22.501 1.00 79.00 147 SER A O 1
ATOM 1216 N N . HIS A 1 148 ? -20.742 -18.627 21.828 1.00 79.06 148 HIS A N 1
ATOM 1217 C CA . HIS A 1 148 ? -21.095 -19.985 22.266 1.00 79.06 148 HIS A CA 1
ATOM 1218 C C . HIS A 1 148 ? -21.386 -20.085 23.771 1.00 79.06 148 HIS A C 1
ATOM 1220 O O . HIS A 1 148 ? -22.328 -20.766 24.172 1.00 79.06 148 HIS A O 1
ATOM 1226 N N . HIS A 1 149 ? -20.604 -19.392 24.604 1.00 73.50 149 HIS A N 1
ATOM 1227 C CA . HIS A 1 149 ? -20.795 -19.408 26.056 1.00 73.50 149 HIS A CA 1
ATOM 1228 C C . HIS A 1 149 ? -22.092 -18.697 26.484 1.00 73.50 149 HIS A C 1
ATOM 1230 O O . HIS A 1 149 ? -22.738 -19.127 27.436 1.00 73.50 149 HIS A O 1
ATOM 1236 N N . MET A 1 150 ? -22.504 -17.643 25.767 1.00 69.62 150 MET A N 1
ATOM 1237 C CA . MET A 1 150 ? -23.792 -16.976 26.005 1.00 69.62 150 MET A CA 1
ATOM 1238 C C . MET A 1 150 ? -24.992 -17.804 25.534 1.00 69.62 150 MET A C 1
ATOM 1240 O O . MET A 1 150 ? -26.061 -17.684 26.118 1.00 69.62 150 MET A O 1
ATOM 1244 N N . THR A 1 151 ? -24.835 -18.662 24.523 1.00 69.69 151 THR A N 1
ATOM 1245 C CA . THR A 1 151 ? -25.905 -19.570 24.074 1.00 69.69 151 THR A CA 1
ATOM 1246 C C . THR A 1 151 ? -26.127 -20.743 25.040 1.00 69.69 151 THR A C 1
ATOM 1248 O O . THR A 1 151 ? -27.250 -21.217 25.164 1.00 69.69 151 THR A O 1
ATOM 1251 N N . GLN A 1 152 ? -25.095 -21.196 25.763 1.00 62.16 152 GLN A N 1
ATOM 1252 C CA . GLN A 1 152 ? -25.218 -22.291 26.742 1.00 62.16 152 GLN A CA 1
ATOM 1253 C C . GLN A 1 152 ? -25.764 -21.861 28.115 1.00 62.16 152 GLN A C 1
ATOM 1255 O O . GLN A 1 152 ? -26.359 -22.679 28.814 1.00 62.16 152 GLN A O 1
ATOM 1260 N N . GLU A 1 153 ? -25.584 -20.601 28.522 1.00 56.31 153 GLU A N 1
ATOM 1261 C CA . GLU A 1 153 ? -26.039 -20.113 29.833 1.00 56.31 153 GLU A CA 1
ATOM 1262 C C . GLU A 1 153 ? -27.569 -20.138 30.068 1.00 56.31 153 GLU A C 1
ATOM 1264 O O . GLU A 1 153 ? -27.969 -20.546 31.161 1.00 56.31 153 GLU A O 1
ATOM 1269 N N . PRO A 1 154 ? -28.443 -19.746 29.115 1.00 55.56 154 PRO A N 1
ATOM 1270 C CA . PRO A 1 154 ? -29.892 -19.797 29.329 1.00 55.56 154 PRO A CA 1
ATOM 1271 C C . PRO A 1 154 ? -30.419 -21.237 29.405 1.00 55.56 154 PRO A C 1
ATOM 1273 O O . PRO A 1 154 ? -31.229 -21.539 30.275 1.00 55.56 154 PRO A O 1
ATOM 1276 N N . SER A 1 155 ? -29.880 -22.153 28.592 1.00 54.25 155 SER A N 1
ATOM 1277 C CA . SER A 1 155 ? -30.306 -23.562 28.576 1.00 54.25 155 SER A CA 1
ATOM 1278 C C . SER A 1 155 ? -29.941 -24.312 29.863 1.00 54.25 155 SER A C 1
ATOM 1280 O O . SER A 1 155 ? -30.662 -25.216 30.267 1.00 54.25 155 SER A O 1
ATOM 1282 N N . ARG A 1 156 ? -28.859 -23.918 30.553 1.00 51.19 156 ARG A N 1
ATOM 1283 C CA . ARG A 1 156 ? -28.461 -24.526 31.834 1.00 51.19 156 ARG A CA 1
ATOM 1284 C C . ARG A 1 156 ? -29.349 -24.095 33.003 1.00 51.19 156 ARG A C 1
ATOM 1286 O O . ARG A 1 156 ? -29.500 -24.861 33.947 1.00 51.19 156 ARG A O 1
ATOM 1293 N N . LYS A 1 157 ? -29.914 -22.883 32.958 1.00 51.28 157 LYS A N 1
ATOM 1294 C CA . LYS A 1 157 ? -30.772 -22.358 34.033 1.00 51.28 157 LYS A CA 1
ATOM 1295 C C . LYS A 1 157 ? -32.164 -22.990 34.030 1.00 51.28 157 LYS A C 1
ATOM 1297 O O . LYS A 1 157 ? -32.723 -23.150 35.105 1.00 51.28 157 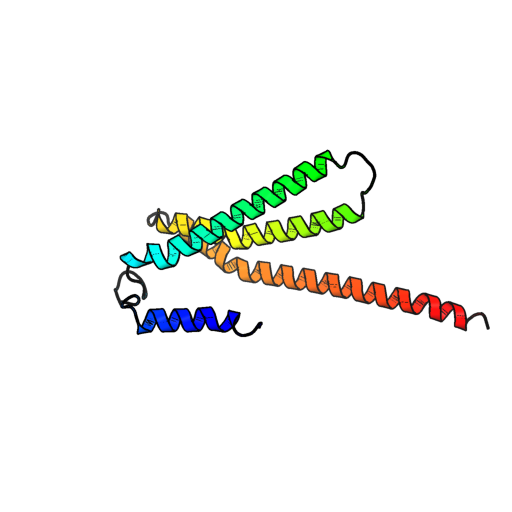LYS A O 1
ATOM 1302 N N . GLU A 1 158 ? -32.672 -23.410 32.872 1.00 53.78 158 GLU A N 1
ATOM 1303 C CA . GLU A 1 158 ? -33.969 -24.099 32.754 1.00 53.78 158 GLU A CA 1
ATOM 1304 C C . GLU A 1 158 ? -33.942 -25.553 33.255 1.00 53.78 158 GLU A C 1
ATOM 1306 O O . GLU A 1 158 ? -34.963 -26.061 33.699 1.00 53.78 158 GLU A O 1
ATOM 1311 N N . THR A 1 159 ? -32.789 -26.232 33.241 1.00 54.94 159 THR A N 1
ATOM 1312 C CA . THR A 1 159 ? -32.694 -27.642 33.681 1.00 54.94 159 THR A CA 1
ATOM 1313 C C . THR A 1 159 ? -32.545 -27.801 35.198 1.00 54.94 159 THR A C 1
ATOM 1315 O O . THR A 1 159 ? -32.783 -28.876 35.727 1.00 54.94 159 THR A O 1
ATOM 1318 N N . THR A 1 160 ? -32.136 -26.752 35.915 1.00 55.94 160 THR A N 1
ATOM 1319 C CA . THR A 1 160 ? -31.928 -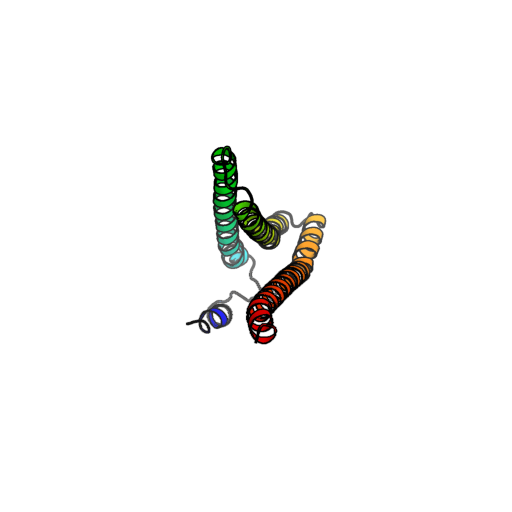26.790 37.378 1.00 55.94 160 THR A CA 1
ATOM 1320 C C . THR A 1 160 ? -33.131 -26.321 38.199 1.00 55.94 160 THR A C 1
ATOM 1322 O O . THR A 1 160 ? -33.062 -26.337 39.424 1.00 55.94 160 THR A O 1
ATOM 1325 N N . THR A 1 161 ? -34.212 -25.878 37.553 1.00 54.12 161 THR A N 1
ATOM 1326 C CA . THR A 1 161 ? -35.449 -25.407 38.204 1.00 54.12 161 THR A CA 1
ATOM 1327 C C . THR A 1 161 ? -36.650 -26.343 38.015 1.00 54.12 161 THR A C 1
ATOM 1329 O O . THR A 1 161 ? -37.760 -25.959 38.378 1.00 54.12 161 THR A O 1
ATOM 1332 N N . SER A 1 162 ? -36.451 -27.553 37.477 1.00 44.00 162 SER A N 1
ATOM 1333 C CA . SER A 1 162 ? -37.437 -28.651 37.510 1.00 44.00 162 SER A CA 1
ATOM 1334 C C . SER A 1 162 ? -37.046 -29.720 38.515 1.00 44.00 162 SER A C 1
ATOM 1336 O O . SER A 1 162 ? -35.831 -30.001 38.616 1.00 44.00 162 SER A O 1
#

Organism: Haemonchus placei (NCBI:txid6290)

Radius of gyration: 24.23 Å; chains: 1; bounding box: 61×46×67 Å